Protein AF-A0A914CYC6-F1 (afdb_monomer_lite)

pLDDT: mean 89.46, std 16.61, range [36.78, 98.75]

Foldseek 3Di:
DDPPDPDDVVVVVQVVLQVVLCVQLPPQPPQDRDAQAPSPLQLLSLLSNLCSQPVVLHPSVVSVDPPDGSQNSNVSSQVSCCPPQVQHNQDHNVQRNDPTRDSVSSSVSSVSSVVRGDDVVVVVVVD

Radius of gyration: 15.13 Å; chains: 1; bounding box: 27×46×48 Å

Structure (mmCIF, N/CA/C/O backbone):
data_AF-A0A914CYC6-F1
#
_entry.id   AF-A0A914CYC6-F1
#
loop_
_atom_site.group_PDB
_atom_site.id
_atom_site.type_symbol
_atom_site.label_atom_id
_atom_site.label_alt_id
_atom_site.label_comp_id
_atom_site.label_asym_id
_atom_site.label_entity_id
_atom_site.label_seq_id
_atom_site.pdbx_PDB_ins_code
_atom_site.Cartn_x
_atom_site.Cartn_y
_atom_site.Cartn_z
_atom_site.occupan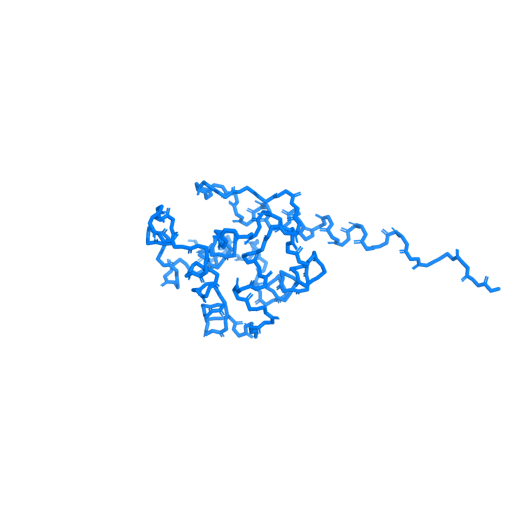cy
_atom_site.B_iso_or_equiv
_atom_site.auth_seq_id
_atom_site.auth_comp_id
_atom_site.auth_asym_id
_atom_site.auth_atom_id
_atom_site.pdbx_PDB_model_num
ATOM 1 N N . VAL A 1 1 ? -3.882 30.353 -26.402 1.00 41.47 1 VAL A N 1
ATOM 2 C CA . VAL A 1 1 ? -3.884 28.906 -26.104 1.00 41.47 1 VAL A CA 1
ATOM 3 C C . VAL A 1 1 ? -3.142 28.722 -24.796 1.00 41.47 1 VAL A C 1
ATOM 5 O O . VAL A 1 1 ? -1.989 29.113 -24.708 1.00 41.47 1 VAL A O 1
ATOM 8 N N . SER A 1 2 ? -3.868 28.353 -23.744 1.00 36.78 2 SER A N 1
ATOM 9 C CA . SER A 1 2 ? -3.389 28.370 -22.360 1.00 36.78 2 SER A CA 1
ATOM 10 C C . SER A 1 2 ? -2.414 27.225 -22.108 1.00 36.78 2 SER A C 1
ATOM 12 O O . SER A 1 2 ? -2.799 26.065 -22.189 1.00 36.78 2 SER A O 1
ATOM 14 N N . GLU A 1 3 ? -1.173 27.562 -21.780 1.00 45.38 3 GLU A N 1
ATOM 15 C CA . GLU A 1 3 ? -0.077 26.616 -21.549 1.00 45.38 3 GLU A CA 1
ATOM 16 C C . GLU A 1 3 ? 0.400 26.687 -20.087 1.00 45.38 3 GLU A C 1
ATOM 18 O O . GLU A 1 3 ? 1.587 26.759 -19.792 1.00 45.38 3 GLU A O 1
ATOM 23 N N . VAL A 1 4 ? -0.548 26.733 -19.141 1.00 41.94 4 VAL A N 1
ATOM 24 C CA . VAL A 1 4 ? -0.251 26.807 -17.699 1.00 41.94 4 VAL A CA 1
ATOM 25 C C . VAL A 1 4 ? -1.289 26.010 -16.903 1.00 41.94 4 VAL A C 1
ATOM 27 O O . VAL A 1 4 ? -2.123 26.607 -16.237 1.00 41.94 4 VAL A O 1
ATOM 30 N N . LEU A 1 5 ? -1.306 24.672 -16.992 1.00 42.62 5 LEU A N 1
ATOM 31 C CA . LEU A 1 5 ? -2.215 23.862 -16.153 1.00 42.62 5 LEU A CA 1
ATOM 32 C C . LEU A 1 5 ? -1.724 22.475 -15.679 1.00 42.62 5 LEU A C 1
ATOM 34 O O . LEU A 1 5 ? -2.544 21.744 -15.142 1.00 42.62 5 LEU A O 1
ATOM 38 N N . GLN A 1 6 ? -0.453 22.055 -15.795 1.00 45.31 6 GLN A N 1
ATOM 39 C CA . GLN A 1 6 ? -0.141 20.632 -15.496 1.00 45.31 6 GLN A CA 1
ATOM 40 C C . GLN A 1 6 ? 1.054 20.274 -14.597 1.00 45.31 6 GLN A C 1
ATOM 42 O O . GLN A 1 6 ? 1.382 19.095 -14.510 1.00 45.31 6 GLN A O 1
ATOM 47 N N . ALA A 1 7 ? 1.651 21.201 -13.839 1.00 42.44 7 ALA A N 1
ATOM 48 C CA . ALA A 1 7 ? 2.779 20.838 -12.956 1.00 42.44 7 ALA A CA 1
ATOM 49 C C . ALA A 1 7 ? 2.629 21.195 -11.462 1.00 42.44 7 ALA A C 1
ATOM 51 O O . ALA A 1 7 ? 3.397 20.681 -10.656 1.00 42.44 7 ALA A O 1
ATOM 52 N N . GLY A 1 8 ? 1.661 22.031 -11.064 1.00 43.00 8 GLY A N 1
ATOM 53 C CA . GLY A 1 8 ? 1.578 22.553 -9.686 1.00 43.00 8 GLY A CA 1
ATOM 54 C C . GLY A 1 8 ? 0.800 21.682 -8.693 1.00 43.00 8 GLY A C 1
ATOM 55 O O . GLY A 1 8 ? 1.267 21.445 -7.582 1.00 43.00 8 GLY A O 1
ATOM 56 N N . ASP A 1 9 ? -0.360 21.162 -9.099 1.00 55.97 9 ASP A N 1
ATOM 57 C CA . ASP A 1 9 ? -1.292 20.498 -8.169 1.00 55.97 9 ASP A CA 1
ATOM 58 C C . ASP A 1 9 ? -1.021 18.994 -7.998 1.00 55.97 9 ASP A C 1
ATOM 60 O O . ASP A 1 9 ? -1.316 18.403 -6.962 1.00 55.97 9 ASP A O 1
ATOM 64 N N . GLY A 1 10 ? -0.422 18.350 -9.005 1.00 57.34 10 GLY A N 1
ATOM 65 C CA . GLY A 1 10 ? -0.133 16.913 -8.964 1.00 57.34 10 GLY A CA 1
ATOM 66 C C . GLY A 1 10 ? 1.014 16.551 -8.018 1.00 57.34 10 GLY A C 1
ATOM 67 O O . GLY A 1 10 ? 0.959 15.520 -7.350 1.00 57.34 10 GLY A O 1
ATOM 68 N N . LEU A 1 11 ? 2.035 17.410 -7.928 1.00 62.69 11 LEU A N 1
ATOM 69 C CA . LEU A 1 11 ? 3.158 17.221 -7.005 1.00 62.69 11 LEU A CA 1
ATOM 70 C C . LEU A 1 11 ? 2.702 17.386 -5.550 1.00 62.69 11 LEU A C 1
ATOM 72 O O . LEU A 1 11 ? 3.049 16.559 -4.713 1.00 62.69 11 LEU A O 1
ATOM 76 N N . SER A 1 12 ? 1.844 18.371 -5.264 1.00 83.75 12 SER A N 1
ATOM 77 C CA . SER A 1 12 ? 1.322 18.591 -3.911 1.00 83.75 12 SER A CA 1
ATOM 78 C C . SER A 1 12 ? 0.383 17.467 -3.456 1.00 83.75 12 SER A C 1
ATOM 80 O O . SER A 1 12 ? 0.512 16.994 -2.327 1.00 83.75 12 SER A O 1
ATOM 82 N N . ALA A 1 13 ? -0.500 16.972 -4.331 1.00 89.44 13 ALA A N 1
ATOM 83 C CA . ALA A 1 13 ? -1.375 15.838 -4.023 1.00 89.44 13 ALA A CA 1
ATOM 84 C C . ALA A 1 13 ? -0.584 14.536 -3.814 1.00 89.44 13 ALA A C 1
ATOM 86 O O . ALA A 1 13 ? -0.825 13.804 -2.851 1.00 89.44 13 ALA A O 1
ATOM 87 N N . ARG A 1 14 ? 0.404 14.267 -4.678 1.00 93.25 14 ARG A N 1
ATOM 88 C CA . ARG A 1 14 ? 1.303 13.113 -4.544 1.00 93.25 14 ARG A CA 1
ATOM 89 C C . ARG A 1 14 ? 2.096 13.173 -3.240 1.00 93.25 14 ARG A C 1
ATOM 91 O O . ARG A 1 14 ? 2.191 12.167 -2.538 1.00 93.25 14 ARG A O 1
ATOM 98 N N . ASP A 1 15 ? 2.645 14.334 -2.897 1.00 93.69 15 ASP A N 1
ATOM 99 C CA . ASP A 1 15 ? 3.430 14.503 -1.675 1.00 93.69 15 ASP A CA 1
ATOM 100 C C . ASP A 1 15 ? 2.561 14.394 -0.420 1.00 93.69 15 ASP A C 1
ATOM 102 O O . ASP A 1 15 ? 2.974 13.759 0.551 1.00 93.69 15 ASP A O 1
ATOM 106 N N . ALA A 1 16 ? 1.335 14.924 -0.447 1.00 94.75 16 ALA A N 1
ATOM 107 C CA . ALA A 1 16 ? 0.367 14.745 0.631 1.00 94.75 16 ALA A CA 1
ATOM 108 C C . ALA A 1 16 ? 0.011 13.262 0.834 1.00 94.75 16 ALA A C 1
ATOM 110 O O . ALA A 1 16 ? 0.018 12.778 1.968 1.00 94.75 16 ALA A O 1
ATOM 111 N N . LEU A 1 17 ? -0.219 12.514 -0.251 1.00 96.25 17 LEU A N 1
ATOM 112 C CA . LEU A 1 17 ? -0.475 11.073 -0.188 1.00 96.25 17 LEU A CA 1
ATOM 113 C C . LEU A 1 17 ? 0.736 10.310 0.372 1.00 96.25 17 LEU A C 1
ATOM 115 O O . LEU A 1 17 ? 0.580 9.408 1.196 1.00 96.25 17 LEU A O 1
ATOM 119 N N . LEU A 1 18 ? 1.954 10.695 -0.022 1.00 96.69 18 LEU A N 1
ATOM 120 C CA . LEU A 1 18 ? 3.185 10.091 0.488 1.00 96.69 18 LEU A CA 1
ATOM 121 C C . LEU A 1 18 ? 3.367 10.373 1.985 1.00 96.69 18 LEU A C 1
ATOM 123 O O . LEU A 1 18 ? 3.759 9.486 2.745 1.00 96.69 18 LEU A O 1
ATOM 127 N N . GLN A 1 19 ? 3.078 11.600 2.423 1.00 95.88 19 GLN A N 1
ATOM 128 C CA . GLN A 1 19 ? 3.102 11.977 3.836 1.00 95.88 19 GLN A CA 1
ATOM 129 C C . GLN A 1 19 ? 2.053 11.210 4.643 1.00 95.88 19 GLN A C 1
ATOM 131 O O . GLN A 1 19 ? 2.364 10.728 5.734 1.00 95.88 19 GLN A O 1
ATOM 136 N N . TRP A 1 20 ? 0.842 11.048 4.106 1.00 95.81 20 TRP A N 1
ATOM 137 C CA . TRP A 1 20 ? -0.188 10.221 4.726 1.00 95.81 20 TRP A CA 1
ATOM 138 C C . TRP A 1 20 ? 0.289 8.777 4.890 1.00 95.81 20 TRP A C 1
ATOM 140 O O . TRP A 1 20 ? 0.267 8.267 6.010 1.00 95.81 20 TRP A O 1
ATOM 150 N N . ALA A 1 21 ? 0.800 8.153 3.824 1.00 97.69 21 ALA A N 1
ATOM 151 C CA . ALA A 1 21 ? 1.288 6.777 3.876 1.00 97.69 21 ALA A CA 1
ATOM 152 C C . ALA A 1 21 ? 2.372 6.621 4.955 1.00 97.69 21 ALA A C 1
ATOM 154 O O . ALA A 1 21 ? 2.249 5.767 5.829 1.00 97.69 21 ALA A O 1
ATOM 155 N N . LYS A 1 22 ? 3.361 7.529 4.983 1.00 97.38 22 LYS A N 1
ATOM 156 C CA . LYS A 1 22 ? 4.400 7.578 6.027 1.00 97.38 22 LYS A CA 1
ATOM 157 C C . LYS A 1 22 ? 3.821 7.690 7.440 1.00 97.38 22 LYS A C 1
ATOM 159 O O . LYS A 1 22 ? 4.288 6.993 8.339 1.00 97.38 22 LYS A O 1
ATOM 164 N N . LYS A 1 23 ? 2.822 8.557 7.653 1.00 95.75 23 LYS A N 1
ATOM 165 C CA . LYS A 1 23 ? 2.175 8.752 8.964 1.00 95.75 23 LYS A CA 1
ATOM 166 C C . LYS A 1 23 ? 1.453 7.481 9.416 1.00 95.75 23 LYS A C 1
ATOM 168 O O . LYS A 1 23 ? 1.609 7.074 10.563 1.00 95.75 23 LYS A O 1
ATOM 173 N N . VAL A 1 24 ? 0.694 6.839 8.527 1.00 96.12 24 VAL A N 1
ATOM 174 C CA . VAL A 1 24 ? -0.066 5.614 8.836 1.00 96.12 24 VAL A CA 1
ATOM 175 C C . VAL A 1 24 ? 0.877 4.451 9.168 1.00 96.12 24 VAL A C 1
ATOM 177 O O . VAL A 1 24 ? 0.649 3.720 10.142 1.00 96.12 24 VAL A O 1
ATOM 180 N N . THR A 1 25 ? 1.957 4.298 8.396 1.00 97.38 25 THR A N 1
ATOM 181 C CA . THR A 1 25 ? 2.923 3.200 8.550 1.00 97.38 25 THR A CA 1
ATOM 182 C C . THR A 1 25 ? 4.012 3.468 9.593 1.00 97.38 25 THR A C 1
ATOM 184 O O . THR A 1 25 ? 4.869 2.614 9.812 1.00 97.38 25 THR A O 1
ATOM 187 N N . ALA A 1 26 ? 4.013 4.625 10.260 1.00 96.06 26 ALA A N 1
ATOM 188 C CA . ALA A 1 26 ? 5.020 4.952 11.267 1.00 96.06 26 ALA A CA 1
ATOM 189 C C . ALA A 1 26 ? 5.019 3.931 12.420 1.00 96.06 26 ALA A C 1
ATOM 191 O O . ALA A 1 26 ? 3.974 3.615 12.984 1.00 96.06 26 ALA A O 1
ATOM 192 N N . GLY A 1 27 ? 6.193 3.416 12.789 1.00 95.38 27 GLY A N 1
ATOM 193 C CA . GLY A 1 27 ? 6.346 2.445 13.879 1.00 95.38 27 GLY A CA 1
ATOM 194 C C . GLY A 1 27 ? 6.138 0.977 13.490 1.00 95.38 27 GLY A C 1
ATOM 195 O O . GLY A 1 27 ? 6.308 0.117 14.350 1.00 95.38 27 GLY A O 1
ATOM 196 N N . TYR A 1 28 ? 5.828 0.665 12.225 1.00 97.25 28 TYR A N 1
ATOM 197 C CA . TYR A 1 28 ? 5.852 -0.715 11.734 1.00 97.25 28 TYR A CA 1
ATOM 198 C C . TYR A 1 28 ? 7.287 -1.146 11.387 1.00 97.25 28 TYR A C 1
ATOM 200 O O . TYR A 1 28 ? 7.918 -0.523 10.527 1.00 97.25 28 TYR A O 1
ATOM 208 N N . PRO A 1 29 ? 7.831 -2.202 12.023 1.00 93.38 29 PRO A N 1
ATOM 209 C CA . PRO A 1 29 ? 9.181 -2.676 11.736 1.00 93.38 29 PRO A CA 1
ATOM 210 C C . PRO A 1 29 ? 9.333 -3.114 10.278 1.00 93.38 29 PRO A C 1
ATOM 212 O O . PRO A 1 29 ? 8.476 -3.813 9.744 1.00 93.38 29 PRO A O 1
ATOM 215 N N . GLY A 1 30 ? 10.438 -2.719 9.643 1.00 92.88 30 GLY A N 1
ATOM 216 C CA . GLY A 1 30 ? 10.737 -3.088 8.256 1.00 92.88 30 GLY A CA 1
ATOM 217 C C . GLY A 1 30 ? 9.965 -2.300 7.193 1.00 92.88 30 GLY A C 1
ATOM 218 O O . GLY A 1 30 ? 10.213 -2.512 6.014 1.00 92.88 30 GLY A O 1
ATOM 219 N N . VAL A 1 31 ? 9.088 -1.364 7.577 1.00 97.75 31 VAL A N 1
ATOM 220 C CA . VAL A 1 31 ? 8.322 -0.544 6.628 1.00 97.75 31 VAL A CA 1
ATOM 221 C C . VAL A 1 31 ? 8.968 0.826 6.459 1.00 97.75 31 VAL A C 1
ATOM 223 O O . VAL A 1 31 ? 9.080 1.591 7.416 1.00 97.75 31 VAL A O 1
ATOM 226 N N . ASN A 1 32 ? 9.355 1.165 5.228 1.00 96.06 32 ASN A N 1
ATOM 227 C CA . ASN A 1 32 ? 9.881 2.487 4.892 1.00 96.06 32 ASN A CA 1
ATOM 228 C C . ASN A 1 32 ? 9.326 2.997 3.554 1.00 96.06 32 ASN A C 1
ATOM 230 O O . ASN A 1 32 ? 9.786 2.618 2.473 1.00 96.06 32 ASN A O 1
ATOM 234 N N . VAL A 1 33 ? 8.349 3.901 3.635 1.00 97.81 33 VAL A N 1
ATOM 235 C CA . VAL A 1 33 ? 7.692 4.480 2.460 1.00 97.81 33 VAL A CA 1
ATOM 236 C C . VAL A 1 33 ? 8.396 5.774 2.055 1.00 97.81 33 VAL A C 1
ATOM 238 O O . VAL A 1 33 ? 8.309 6.776 2.758 1.00 97.81 33 VAL A O 1
ATOM 241 N N . THR A 1 34 ? 9.093 5.779 0.918 1.00 96.75 34 THR A N 1
ATOM 242 C CA . THR A 1 34 ? 9.829 6.950 0.398 1.00 96.75 34 THR A CA 1
ATOM 243 C C . THR A 1 34 ? 9.444 7.328 -1.032 1.00 96.75 34 THR A C 1
ATOM 245 O O . THR A 1 34 ? 9.767 8.429 -1.470 1.00 96.75 34 THR A O 1
ATOM 248 N N . ASN A 1 35 ? 8.731 6.454 -1.742 1.00 96.56 35 ASN A N 1
ATOM 249 C CA . ASN A 1 35 ? 8.286 6.632 -3.124 1.00 96.56 35 ASN A CA 1
ATOM 250 C C . ASN A 1 35 ? 6.993 5.834 -3.376 1.00 96.56 35 ASN A C 1
ATOM 252 O O . ASN A 1 35 ? 6.493 5.179 -2.464 1.00 96.56 35 ASN A O 1
ATOM 256 N N . PHE A 1 36 ? 6.476 5.872 -4.606 1.00 97.88 36 PHE A N 1
ATOM 257 C CA . PHE A 1 36 ? 5.346 5.055 -5.072 1.00 97.88 36 PHE A CA 1
ATOM 258 C C . PHE A 1 36 ? 5.775 3.935 -6.029 1.00 97.88 36 PHE A C 1
ATOM 260 O O . PHE A 1 36 ? 5.037 3.556 -6.925 1.00 97.88 36 PHE A O 1
ATOM 267 N N . THR A 1 37 ? 6.980 3.398 -5.849 1.00 96.50 37 THR A N 1
ATOM 268 C CA . THR A 1 37 ? 7.489 2.263 -6.627 1.00 96.50 37 THR A CA 1
ATOM 269 C C . THR A 1 37 ? 8.023 1.195 -5.673 1.00 96.50 37 THR A C 1
ATOM 271 O O . THR A 1 37 ? 7.259 0.432 -5.081 1.00 96.50 37 THR A O 1
ATOM 274 N N . ASN A 1 38 ? 9.331 1.178 -5.439 1.00 96.88 38 ASN A N 1
ATOM 275 C CA . ASN A 1 38 ? 10.031 0.135 -4.697 1.00 96.88 38 ASN A CA 1
ATOM 276 C C . ASN A 1 38 ? 9.648 0.039 -3.216 1.00 96.88 38 ASN A C 1
ATOM 278 O O . ASN A 1 38 ? 9.736 -1.044 -2.647 1.00 96.88 38 ASN A O 1
ATOM 282 N N . SER A 1 39 ? 9.165 1.121 -2.597 1.00 98.00 39 SER A N 1
ATOM 283 C CA . SER A 1 39 ? 8.671 1.091 -1.210 1.00 98.00 39 SER A CA 1
ATOM 284 C C . SER A 1 39 ? 7.442 0.201 -0.991 1.00 98.00 39 SER A C 1
ATOM 286 O O . SER A 1 39 ? 7.086 -0.062 0.153 1.00 98.00 39 SER A O 1
ATOM 288 N N . TRP A 1 40 ? 6.776 -0.222 -2.065 1.00 98.31 40 TRP A N 1
ATOM 289 C CA . TRP A 1 40 ? 5.532 -0.995 -2.019 1.00 98.31 40 TRP A CA 1
ATOM 290 C C . TRP A 1 40 ? 5.708 -2.428 -2.518 1.00 98.31 40 TRP A C 1
ATOM 292 O O . TRP A 1 40 ? 4.833 -3.265 -2.305 1.00 98.31 40 TRP A O 1
ATOM 302 N N . ARG A 1 41 ? 6.846 -2.707 -3.166 1.00 98.19 41 ARG A N 1
ATOM 303 C CA . ARG A 1 41 ? 7.150 -3.971 -3.841 1.00 98.19 41 ARG A CA 1
ATOM 304 C C . ARG A 1 41 ? 7.086 -5.173 -2.902 1.00 98.19 41 ARG A C 1
ATOM 306 O O . ARG A 1 41 ? 6.609 -6.233 -3.288 1.00 98.19 41 ARG A O 1
ATOM 313 N N . ASP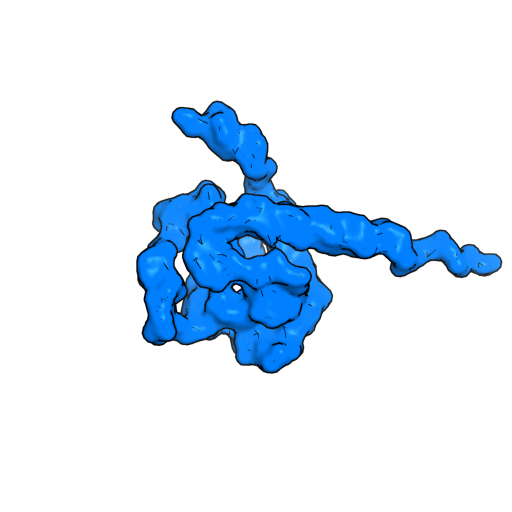 A 1 42 ? 7.569 -5.015 -1.674 1.00 97.56 42 ASP A N 1
ATOM 314 C CA . ASP A 1 42 ? 7.595 -6.094 -0.685 1.00 97.56 42 ASP A CA 1
ATOM 315 C C . ASP A 1 42 ? 6.223 -6.389 -0.055 1.00 97.56 42 ASP A C 1
ATOM 317 O O . ASP A 1 42 ? 6.085 -7.354 0.693 1.00 97.56 42 ASP A O 1
ATOM 321 N N . GLY A 1 43 ? 5.208 -5.567 -0.343 1.00 98.19 43 GLY A N 1
ATOM 322 C CA . GLY A 1 43 ? 3.856 -5.683 0.190 1.00 98.19 43 GLY A CA 1
ATOM 323 C C . GLY A 1 43 ? 3.688 -5.266 1.655 1.00 98.19 43 GLY A C 1
ATOM 324 O O . GLY A 1 43 ? 2.553 -5.225 2.137 1.00 98.19 43 GLY A O 1
ATOM 325 N N . LEU A 1 44 ? 4.755 -4.925 2.386 1.00 98.56 44 LEU A N 1
ATOM 326 C CA . LEU A 1 44 ? 4.657 -4.597 3.813 1.00 98.56 44 LEU A CA 1
ATOM 327 C C . LEU A 1 44 ? 3.936 -3.266 4.044 1.00 98.56 44 LEU A C 1
ATOM 329 O O . LEU A 1 44 ? 3.124 -3.164 4.964 1.00 98.56 44 LEU A O 1
ATOM 333 N N . ALA A 1 45 ? 4.169 -2.269 3.186 1.00 98.62 45 ALA A N 1
ATOM 334 C CA . ALA A 1 45 ? 3.509 -0.967 3.284 1.00 98.62 45 ALA A CA 1
ATOM 335 C C . ALA A 1 45 ? 1.976 -1.077 3.184 1.00 98.62 45 ALA A C 1
ATOM 337 O O . ALA A 1 45 ? 1.263 -0.490 4.000 1.00 98.62 45 ALA A O 1
ATOM 338 N N . PHE A 1 46 ? 1.459 -1.883 2.248 1.00 98.62 46 PHE A N 1
ATOM 339 C CA . PHE A 1 46 ? 0.016 -2.097 2.110 1.00 98.62 46 PHE A CA 1
ATOM 340 C C . PHE A 1 46 ? -0.582 -2.775 3.345 1.00 98.62 46 PHE A C 1
ATOM 342 O O . PHE A 1 46 ? -1.570 -2.295 3.898 1.00 98.62 46 PHE A O 1
ATOM 349 N N . ASN A 1 47 ? 0.046 -3.850 3.825 1.00 98.62 47 ASN A N 1
ATOM 350 C CA . ASN A 1 47 ? -0.425 -4.553 5.017 1.00 98.62 47 ASN A CA 1
ATOM 351 C C . ASN A 1 47 ? -0.367 -3.670 6.273 1.00 98.62 47 ASN A C 1
ATOM 353 O O . ASN A 1 47 ? -1.259 -3.749 7.112 1.00 98.62 47 ASN A O 1
ATOM 357 N N . ALA A 1 48 ? 0.643 -2.803 6.396 1.00 98.50 48 ALA A N 1
ATOM 358 C CA . ALA A 1 48 ? 0.797 -1.906 7.541 1.00 98.50 48 ALA A CA 1
ATOM 359 C C . ALA A 1 48 ? -0.323 -0.864 7.602 1.00 98.50 48 ALA A C 1
ATOM 361 O O . ALA A 1 48 ? -0.839 -0.569 8.683 1.00 98.50 48 ALA A O 1
ATOM 362 N N . ILE A 1 49 ? -0.722 -0.336 6.439 1.00 98.19 49 ILE A N 1
ATOM 363 C CA . ILE A 1 49 ? -1.878 0.556 6.326 1.00 98.19 49 ILE A CA 1
ATOM 364 C C . ILE A 1 49 ? -3.127 -0.169 6.825 1.00 98.19 49 ILE A C 1
ATOM 366 O O . ILE A 1 49 ? -3.761 0.297 7.766 1.00 98.19 49 ILE A O 1
ATOM 370 N N . LEU A 1 50 ? -3.442 -1.340 6.276 1.00 98.12 50 LEU A N 1
ATOM 371 C CA . LEU A 1 50 ? -4.658 -2.079 6.634 1.00 98.12 50 LEU A CA 1
ATOM 372 C C . LEU A 1 50 ? -4.677 -2.486 8.116 1.00 98.12 50 LEU A C 1
ATOM 374 O O . LEU A 1 50 ? -5.670 -2.254 8.807 1.00 98.12 50 LEU A O 1
ATOM 378 N N . HIS A 1 51 ? -3.556 -2.993 8.638 1.00 97.75 51 HIS A N 1
ATOM 379 C CA . HIS A 1 51 ? -3.411 -3.352 10.051 1.00 97.75 51 HIS A CA 1
ATOM 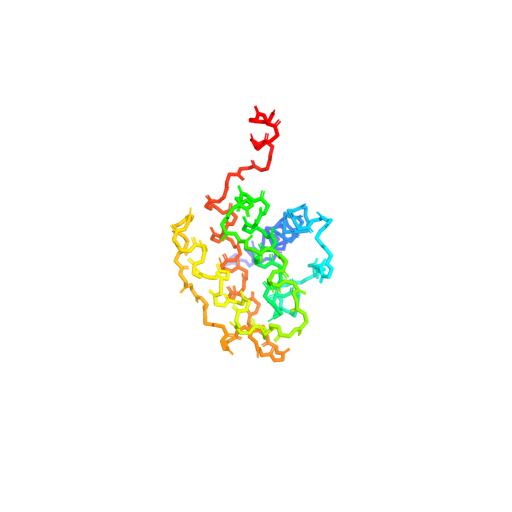380 C C . HIS A 1 51 ? -3.601 -2.145 10.980 1.00 97.75 51 HIS A C 1
ATOM 382 O O . HIS A 1 51 ? -4.173 -2.284 12.058 1.00 97.75 51 HIS A O 1
ATOM 388 N N . ARG A 1 52 ? -3.173 -0.936 10.578 1.00 95.94 52 ARG A N 1
ATOM 389 C CA . ARG A 1 52 ? -3.361 0.279 11.394 1.00 95.94 52 ARG A CA 1
ATOM 390 C C . ARG A 1 52 ? -4.838 0.579 11.619 1.00 95.94 52 ARG A C 1
ATOM 392 O O . ARG A 1 52 ? -5.204 1.011 12.707 1.00 95.94 52 ARG A O 1
ATOM 399 N N . TYR A 1 53 ? -5.650 0.382 10.587 1.00 94.69 53 TYR A N 1
ATOM 400 C CA . TYR A 1 53 ? -7.077 0.679 10.613 1.00 94.69 53 TYR A CA 1
ATOM 401 C C . TYR A 1 53 ? -7.905 -0.450 11.221 1.00 94.69 53 TYR A C 1
ATOM 403 O O . TYR A 1 53 ? -8.902 -0.186 11.891 1.00 94.69 53 TYR A O 1
ATOM 411 N N . ARG A 1 54 ? -7.494 -1.703 11.019 1.00 94.38 54 ARG A N 1
ATOM 412 C CA . ARG A 1 54 ? -8.166 -2.870 11.588 1.00 94.38 54 ARG A CA 1
ATOM 413 C C . ARG A 1 54 ? -7.142 -3.953 11.943 1.00 94.38 54 ARG A C 1
ATOM 415 O O . ARG A 1 54 ? -6.902 -4.845 11.132 1.00 94.38 54 ARG A O 1
ATOM 422 N N . PRO A 1 55 ? -6.575 -3.928 13.164 1.00 94.94 55 PRO A N 1
ATOM 423 C CA . PRO A 1 55 ? -5.523 -4.866 13.567 1.00 94.94 55 PRO A CA 1
ATOM 424 C C . PRO A 1 55 ? -5.922 -6.339 13.421 1.00 94.94 55 PRO A C 1
ATOM 426 O O . PRO A 1 55 ? -5.115 -7.166 13.025 1.00 94.94 55 PRO A O 1
ATOM 429 N N . ASN A 1 56 ? -7.198 -6.661 13.651 1.00 94.19 56 ASN A N 1
ATOM 430 C CA . ASN A 1 56 ? -7.709 -8.033 13.554 1.00 94.19 56 ASN A CA 1
ATOM 431 C C . ASN A 1 56 ? -7.832 -8.560 12.111 1.00 94.19 56 ASN A C 1
ATOM 433 O O . ASN A 1 56 ? -8.054 -9.752 11.929 1.00 94.19 56 ASN A O 1
ATOM 437 N N . ALA A 1 57 ? -7.744 -7.695 11.096 1.00 94.75 57 ALA A N 1
ATOM 438 C CA . ALA A 1 57 ? -7.886 -8.081 9.69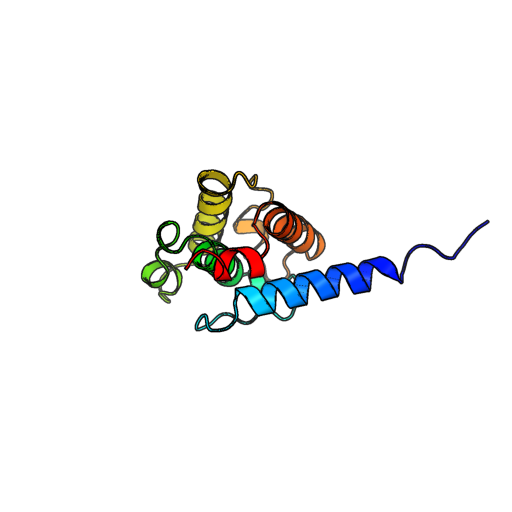0 1.00 94.75 57 ALA A CA 1
ATOM 439 C C . ALA A 1 57 ? -6.570 -8.551 9.049 1.00 94.75 57 ALA A C 1
ATOM 441 O O . ALA A 1 57 ? -6.583 -9.142 7.971 1.00 94.75 57 ALA A O 1
ATOM 442 N N . VAL A 1 58 ? -5.431 -8.268 9.688 1.00 97.19 58 VAL A N 1
ATOM 443 C CA . VAL A 1 58 ? -4.100 -8.614 9.185 1.00 97.19 58 VAL A CA 1
ATOM 444 C C . VAL A 1 58 ? -3.314 -9.272 10.310 1.00 97.19 58 VAL A C 1
ATOM 446 O O . VAL A 1 58 ? -3.067 -8.660 11.340 1.00 97.19 58 VAL A O 1
ATOM 449 N N . ASP A 1 59 ? -2.844 -10.497 10.105 1.00 96.44 59 ASP A N 1
ATOM 450 C CA . ASP A 1 59 ? -1.852 -11.086 11.005 1.00 96.44 59 ASP A CA 1
ATOM 451 C C . ASP A 1 59 ? -0.471 -10.489 10.695 1.00 96.44 59 ASP A C 1
ATOM 453 O O . ASP A 1 59 ? 0.244 -10.938 9.793 1.00 96.44 59 ASP A O 1
ATOM 457 N N . TRP A 1 60 ? -0.103 -9.437 11.432 1.00 97.00 60 TRP A N 1
ATOM 458 C CA . TRP A 1 60 ? 1.169 -8.749 11.219 1.00 97.00 60 TRP A CA 1
ATOM 459 C C . TRP A 1 60 ? 2.377 -9.656 11.468 1.00 97.00 60 TRP A C 1
ATOM 461 O O . TRP A 1 60 ? 3.385 -9.532 10.768 1.00 97.00 60 TRP A O 1
ATOM 471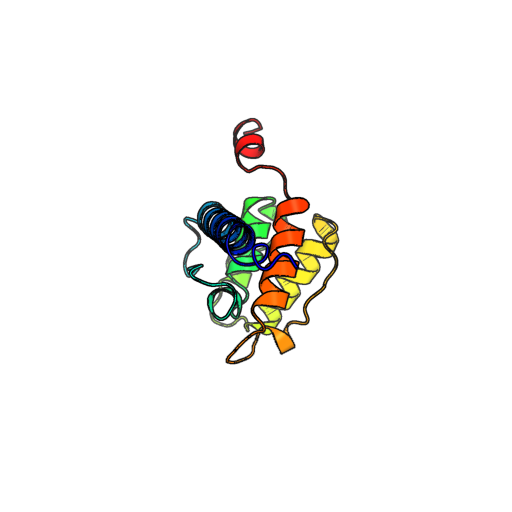 N N . GLN A 1 61 ? 2.298 -10.577 12.435 1.00 95.75 61 GLN A N 1
ATOM 472 C CA . GLN A 1 61 ? 3.409 -11.483 12.735 1.00 95.75 61 GLN A CA 1
ATOM 473 C C . GLN A 1 61 ? 3.683 -12.402 11.550 1.00 95.75 61 GLN A C 1
ATOM 475 O O . GLN A 1 61 ? 4.830 -12.527 11.128 1.00 95.75 61 GLN A O 1
ATOM 480 N N . ARG A 1 62 ? 2.627 -12.965 10.956 1.00 96.00 62 ARG A N 1
ATOM 481 C CA . ARG A 1 62 ? 2.742 -13.776 9.745 1.00 96.00 62 ARG A CA 1
ATOM 482 C C . ARG A 1 62 ? 3.274 -12.961 8.571 1.00 96.00 62 ARG A C 1
ATOM 484 O O . ARG A 1 62 ? 4.219 -13.381 7.918 1.00 96.00 62 ARG A O 1
ATOM 491 N N . VAL A 1 63 ? 2.677 -11.805 8.285 1.00 97.06 63 VAL A N 1
ATOM 492 C CA . VAL A 1 63 ? 3.035 -11.002 7.104 1.00 97.06 63 VAL A CA 1
ATOM 493 C C . VAL A 1 63 ? 4.472 -10.484 7.179 1.00 97.06 63 VAL A C 1
ATOM 495 O O . VAL A 1 63 ? 5.155 -10.447 6.159 1.00 97.06 63 VAL A O 1
ATOM 498 N N . SER A 1 64 ? 4.951 -10.100 8.362 1.00 95.69 64 SER A N 1
ATOM 499 C CA . SER A 1 64 ? 6.319 -9.595 8.545 1.00 95.69 64 SER A CA 1
ATOM 500 C C . SER A 1 64 ? 7.388 -10.691 8.644 1.00 95.69 64 SER A C 1
ATOM 502 O O . SER A 1 64 ? 8.581 -10.375 8.649 1.00 95.69 64 SER A O 1
ATOM 504 N N . ASP A 1 65 ? 6.997 -11.970 8.668 1.00 96.44 65 ASP A N 1
ATOM 505 C CA . ASP A 1 65 ? 7.937 -13.089 8.650 1.00 96.44 65 ASP A CA 1
ATOM 506 C C . ASP A 1 65 ? 8.740 -13.094 7.341 1.00 96.44 65 ASP A C 1
ATOM 508 O O . ASP A 1 65 ? 8.199 -12.940 6.243 1.00 96.44 65 ASP A O 1
ATOM 512 N N . LYS A 1 66 ? 10.059 -13.280 7.455 1.00 93.00 66 LYS A N 1
ATOM 513 C CA . LYS A 1 66 ? 11.008 -13.242 6.334 1.00 93.00 66 LYS A CA 1
ATOM 514 C C . LYS A 1 66 ? 10.768 -14.340 5.296 1.00 93.00 66 LYS A C 1
ATOM 516 O O . LYS A 1 66 ? 11.194 -14.173 4.158 1.00 93.00 66 LYS A O 1
ATOM 521 N N . ASN A 1 67 ? 10.117 -15.434 5.679 1.00 96.19 67 ASN A N 1
ATOM 522 C CA . ASN A 1 67 ? 9.825 -16.564 4.802 1.00 96.19 67 ASN A CA 1
ATOM 523 C C . ASN A 1 67 ? 8.602 -16.324 3.910 1.00 96.19 67 ASN A C 1
ATOM 525 O O . ASN A 1 67 ? 8.411 -17.058 2.945 1.00 96.19 67 ASN A O 1
ATOM 529 N N . VAL A 1 68 ? 7.782 -15.312 4.209 1.00 97.81 68 VAL A N 1
ATOM 530 C CA . VAL A 1 68 ? 6.641 -14.953 3.361 1.00 97.81 68 VAL A CA 1
ATOM 531 C C . VAL A 1 68 ? 7.137 -14.166 2.155 1.00 97.81 68 VAL A C 1
ATOM 533 O O . VAL A 1 68 ? 7.867 -13.180 2.290 1.00 97.81 68 VAL A O 1
ATOM 536 N N . SER A 1 69 ? 6.737 -14.596 0.960 1.00 98.19 69 SER A N 1
ATOM 537 C CA . SER A 1 69 ? 7.118 -13.923 -0.280 1.00 98.19 69 SER A CA 1
ATOM 538 C C . SER A 1 69 ? 6.394 -12.584 -0.458 1.00 98.19 69 SER A C 1
ATOM 540 O O . SER A 1 69 ? 5.291 -12.373 0.053 1.00 98.19 69 SER A O 1
ATOM 542 N N . ASN A 1 70 ? 6.977 -11.681 -1.254 1.00 98.31 70 ASN A N 1
ATOM 543 C CA . ASN A 1 70 ? 6.346 -10.406 -1.619 1.00 98.31 70 ASN A CA 1
ATOM 544 C C . ASN A 1 70 ? 4.937 -10.620 -2.187 1.00 98.31 70 ASN A C 1
ATOM 546 O O . ASN A 1 70 ? 3.986 -9.961 -1.779 1.00 98.31 70 ASN A O 1
ATOM 550 N N . ARG A 1 71 ? 4.787 -11.600 -3.084 1.00 98.38 71 ARG A N 1
ATOM 551 C CA . ARG A 1 71 ? 3.519 -11.925 -3.750 1.00 98.38 71 ARG A CA 1
ATOM 552 C C . ARG A 1 71 ? 2.444 -12.382 -2.775 1.00 98.38 71 ARG A C 1
ATOM 554 O O . ARG A 1 71 ? 1.289 -11.999 -2.930 1.00 98.38 71 ARG A O 1
ATOM 561 N N . GLU A 1 72 ? 2.808 -13.169 -1.766 1.00 98.50 72 GLU A N 1
ATOM 562 C CA . GLU A 1 72 ? 1.876 -13.571 -0.710 1.00 98.50 72 GLU A CA 1
ATOM 563 C C . GLU A 1 72 ? 1.448 -12.379 0.148 1.00 98.50 72 GLU A C 1
ATOM 565 O O . GLU A 1 72 ? 0.259 -12.239 0.429 1.00 98.50 72 GLU A O 1
ATOM 570 N N . ARG A 1 73 ? 2.375 -11.480 0.509 1.00 98.56 73 ARG A N 1
ATOM 571 C CA . ARG A 1 73 ? 2.044 -10.251 1.255 1.00 98.56 73 ARG A CA 1
ATOM 572 C C . ARG A 1 73 ? 1.136 -9.327 0.450 1.00 98.56 73 ARG A C 1
ATOM 574 O O . ARG A 1 73 ? 0.159 -8.814 0.990 1.00 98.56 73 ARG A O 1
ATOM 581 N N . LEU A 1 74 ? 1.447 -9.120 -0.827 1.00 98.75 74 LEU A N 1
ATOM 582 C CA . LEU A 1 74 ? 0.663 -8.295 -1.745 1.00 98.75 74 LEU A CA 1
ATOM 583 C C . LEU A 1 74 ? -0.745 -8.863 -1.927 1.00 98.75 74 LEU A C 1
ATOM 585 O O . LEU A 1 74 ? -1.720 -8.138 -1.756 1.00 98.75 74 LEU A O 1
ATOM 589 N N . ARG A 1 75 ? -0.855 -10.173 -2.181 1.00 98.62 75 ARG A N 1
ATOM 590 C CA . ARG A 1 75 ? -2.148 -10.857 -2.280 1.00 98.62 75 ARG A CA 1
ATOM 591 C C . ARG A 1 75 ? -2.959 -10.697 -0.998 1.00 98.62 75 ARG A C 1
ATOM 593 O O . ARG A 1 75 ? -4.104 -10.274 -1.077 1.00 98.62 75 ARG A O 1
ATOM 600 N N . ASN A 1 76 ? -2.350 -10.953 0.163 1.00 98.56 76 ASN A N 1
ATOM 601 C CA . ASN A 1 76 ? -3.008 -10.761 1.454 1.00 98.56 76 ASN A CA 1
ATOM 602 C C . ASN A 1 76 ? -3.542 -9.333 1.601 1.00 98.56 76 ASN A C 1
ATOM 604 O O . ASN A 1 76 ? -4.702 -9.147 1.939 1.00 98.56 76 ASN A O 1
ATOM 608 N N . ALA A 1 77 ? -2.727 -8.322 1.289 1.00 98.50 77 ALA A N 1
ATOM 609 C CA . ALA A 1 77 ? -3.162 -6.937 1.387 1.00 98.50 77 ALA A CA 1
ATOM 610 C C . ALA A 1 77 ? -4.337 -6.619 0.455 1.00 98.50 77 ALA A C 1
ATOM 612 O O . ALA A 1 77 ? -5.278 -5.951 0.870 1.00 98.50 77 ALA A O 1
ATOM 613 N N . PHE A 1 78 ? -4.297 -7.072 -0.798 1.00 98.62 78 PHE A N 1
ATOM 614 C CA . PHE A 1 78 ? -5.359 -6.790 -1.765 1.00 98.62 78 PHE A CA 1
ATOM 615 C C . PHE A 1 78 ? -6.651 -7.537 -1.419 1.00 98.62 78 PHE A C 1
ATOM 617 O O . PHE A 1 78 ? -7.733 -6.964 -1.510 1.00 98.62 78 PHE A O 1
ATOM 624 N N . ASP A 1 79 ? -6.547 -8.777 -0.939 1.00 98.44 79 ASP A N 1
ATOM 625 C CA . ASP A 1 79 ? -7.685 -9.549 -0.440 1.00 98.44 79 ASP A CA 1
ATOM 626 C C . ASP A 1 79 ? -8.302 -8.904 0.807 1.00 98.44 79 ASP A C 1
ATOM 628 O O . ASP A 1 79 ? -9.519 -8.742 0.879 1.00 98.44 79 ASP A O 1
ATOM 632 N N . THR A 1 80 ? -7.484 -8.484 1.773 1.00 98.25 80 THR A N 1
ATOM 633 C CA . THR A 1 80 ? -7.964 -7.792 2.974 1.00 98.25 80 THR A CA 1
ATOM 634 C C . THR A 1 80 ? -8.593 -6.439 2.635 1.00 98.25 80 THR A C 1
ATOM 636 O O . THR A 1 80 ? -9.636 -6.101 3.189 1.00 98.25 80 THR A O 1
ATOM 639 N N . ALA A 1 81 ? -7.995 -5.658 1.731 1.00 98.06 81 ALA A N 1
ATOM 640 C CA . ALA A 1 81 ? -8.528 -4.360 1.314 1.00 98.06 81 ALA A CA 1
ATOM 641 C C . ALA A 1 81 ? -9.930 -4.482 0.690 1.00 98.06 81 ALA A C 1
ATOM 643 O O . ALA A 1 81 ? -10.831 -3.713 1.029 1.00 98.06 81 ALA A O 1
ATOM 644 N N . ASP A 1 82 ? -10.122 -5.480 -0.167 1.00 98.00 82 ASP A N 1
ATOM 645 C CA . ASP A 1 82 ? -11.396 -5.767 -0.824 1.00 98.00 82 ASP A CA 1
ATOM 646 C C . ASP A 1 82 ? -12.451 -6.253 0.181 1.00 98.00 82 ASP A C 1
ATOM 648 O O . ASP A 1 82 ? -13.518 -5.653 0.308 1.00 98.00 82 ASP A O 1
ATOM 652 N N . ASN A 1 83 ? -12.120 -7.273 0.979 1.00 97.12 83 ASN A N 1
ATOM 653 C CA . ASN A 1 83 ? -13.071 -7.914 1.892 1.00 97.12 83 ASN A CA 1
ATOM 654 C C . ASN A 1 83 ? -13.464 -7.037 3.091 1.00 97.12 83 ASN A C 1
ATOM 656 O O . ASN A 1 83 ? -14.609 -7.079 3.536 1.00 97.12 83 ASN A O 1
ATOM 660 N N . GLU A 1 84 ? -12.523 -6.266 3.643 1.00 96.06 84 GLU A N 1
ATOM 661 C CA . GLU A 1 84 ? -12.726 -5.554 4.914 1.00 96.06 84 GLU A CA 1
ATOM 662 C C . GLU A 1 84 ? -13.011 -4.063 4.742 1.00 96.06 84 GLU A C 1
ATOM 664 O O . GLU A 1 84 ? -13.569 -3.441 5.650 1.00 96.06 84 GLU A O 1
ATOM 669 N N . PHE A 1 85 ? -12.621 -3.486 3.602 1.00 94.25 85 PHE A N 1
ATOM 670 C CA . PHE A 1 85 ? -12.728 -2.049 3.339 1.00 94.25 85 PHE A CA 1
ATOM 671 C C . PHE A 1 85 ? -13.414 -1.724 2.003 1.00 94.25 85 PHE A C 1
ATOM 673 O O . PHE A 1 85 ? -13.617 -0.547 1.708 1.00 94.25 85 PHE A O 1
ATOM 680 N N . GLY A 1 86 ? -13.794 -2.729 1.204 1.00 96.06 86 GLY A N 1
ATOM 681 C CA . GLY A 1 86 ? -14.488 -2.533 -0.073 1.00 96.06 86 GLY A CA 1
ATOM 682 C C . GLY A 1 86 ? -13.623 -1.887 -1.158 1.00 96.06 86 GLY A C 1
ATOM 683 O O . GLY A 1 86 ? -14.155 -1.262 -2.077 1.00 96.06 86 GLY A O 1
ATOM 684 N N . VAL A 1 87 ? -12.295 -1.986 -1.047 1.00 97.62 87 VAL A N 1
ATOM 685 C CA . VAL A 1 87 ? -11.362 -1.423 -2.030 1.00 97.62 87 VAL A CA 1
ATOM 686 C C . VAL A 1 87 ? -11.037 -2.476 -3.082 1.00 97.62 87 VAL A C 1
ATOM 688 O O . VAL A 1 87 ? -10.296 -3.419 -2.817 1.00 97.62 87 VAL A O 1
ATOM 691 N N . ALA A 1 88 ? -11.570 -2.283 -4.290 1.00 96.56 88 ALA A N 1
ATOM 692 C CA . ALA A 1 88 ? -11.385 -3.206 -5.405 1.00 96.56 88 ALA A CA 1
ATOM 693 C C . ALA A 1 88 ? -9.902 -3.431 -5.743 1.00 96.56 88 ALA A C 1
ATOM 695 O O . ALA A 1 88 ? -9.108 -2.490 -5.768 1.00 96.56 88 ALA A O 1
ATOM 696 N N . LYS A 1 89 ? -9.544 -4.673 -6.081 1.00 97.25 89 LYS A N 1
ATOM 697 C CA . LYS A 1 89 ? -8.171 -5.098 -6.405 1.00 97.25 89 LYS A CA 1
ATOM 698 C C . LYS A 1 89 ? -7.744 -4.580 -7.782 1.00 97.25 89 LYS A C 1
ATOM 700 O O . LYS A 1 89 ? -7.938 -5.248 -8.791 1.00 97.25 89 LYS A O 1
ATOM 705 N N . LEU A 1 90 ? -7.182 -3.372 -7.825 1.00 96.19 90 LEU A N 1
ATOM 706 C CA . LEU A 1 90 ? -6.728 -2.740 -9.076 1.00 96.19 90 LEU A CA 1
ATOM 707 C C . LEU A 1 90 ? -5.339 -3.200 -9.532 1.00 96.19 90 LEU A C 1
ATOM 709 O O . LEU A 1 90 ? -4.931 -2.882 -10.644 1.00 96.19 90 LEU A O 1
ATOM 713 N N . LEU A 1 91 ? -4.597 -3.878 -8.657 1.00 97.38 91 LEU A N 1
ATOM 714 C CA . LEU A 1 91 ? -3.224 -4.297 -8.898 1.00 97.38 91 LEU A CA 1
ATOM 715 C C . LEU A 1 91 ? -3.108 -5.809 -8.786 1.00 97.38 91 LEU A C 1
ATOM 717 O O . LEU A 1 91 ? -3.620 -6.405 -7.835 1.00 97.38 91 LEU A O 1
ATOM 721 N N . ASP A 1 92 ? -2.340 -6.403 -9.693 1.00 97.69 92 ASP A N 1
ATOM 722 C CA . ASP A 1 92 ? -1.898 -7.781 -9.556 1.00 97.69 92 ASP A CA 1
ATOM 723 C C . ASP A 1 92 ? -0.578 -7.849 -8.768 1.00 97.69 92 ASP A C 1
ATOM 725 O O . ASP A 1 92 ? 0.356 -7.084 -9.037 1.00 97.69 92 ASP A O 1
ATOM 729 N N . PRO A 1 93 ? -0.429 -8.792 -7.816 1.00 98.00 93 PRO A N 1
ATOM 730 C CA . PRO A 1 93 ? 0.820 -8.978 -7.073 1.00 98.00 93 PRO A CA 1
ATOM 731 C C . PRO A 1 93 ? 2.059 -9.160 -7.965 1.00 98.00 93 PRO A C 1
ATOM 733 O O . PRO A 1 93 ? 3.152 -8.735 -7.602 1.00 98.00 93 PRO A O 1
ATOM 736 N N . GLU A 1 94 ? 1.888 -9.769 -9.140 1.00 97.06 94 GLU A N 1
ATOM 737 C CA . GLU A 1 94 ? 2.949 -9.998 -10.131 1.00 97.06 94 GLU A CA 1
ATOM 738 C C . GLU A 1 94 ? 3.419 -8.708 -10.827 1.00 97.06 94 GLU A C 1
ATOM 740 O O . GLU A 1 94 ? 4.562 -8.638 -11.281 1.00 97.06 94 GLU A O 1
ATOM 745 N N . ASP A 1 95 ? 2.551 -7.698 -10.942 1.00 94.94 95 ASP A N 1
ATOM 746 C CA . ASP A 1 95 ? 2.892 -6.392 -11.517 1.00 94.94 95 ASP A CA 1
ATOM 747 C C . ASP A 1 95 ? 3.623 -5.506 -10.506 1.00 94.94 95 ASP A C 1
ATOM 749 O O . ASP A 1 95 ? 4.494 -4.716 -10.881 1.00 94.94 95 ASP A O 1
ATOM 753 N N . VAL A 1 96 ? 3.299 -5.669 -9.220 1.00 97.62 96 VAL A N 1
ATOM 754 C CA . VAL A 1 96 ? 3.924 -4.921 -8.126 1.00 97.62 96 VAL A CA 1
ATOM 755 C C . VAL A 1 96 ? 5.253 -5.538 -7.697 1.00 97.62 96 VAL A C 1
ATOM 757 O O . VAL A 1 96 ? 6.181 -4.797 -7.396 1.00 97.62 96 VAL A O 1
ATOM 760 N N . ASP A 1 97 ? 5.408 -6.866 -7.718 1.00 97.62 97 ASP A N 1
ATOM 761 C CA . ASP A 1 97 ? 6.678 -7.544 -7.410 1.00 97.62 97 ASP A CA 1
ATOM 762 C C . ASP A 1 97 ? 7.655 -7.567 -8.605 1.00 97.62 97 ASP A C 1
ATOM 764 O O . ASP A 1 97 ? 8.225 -8.596 -8.977 1.00 97.62 97 ASP A O 1
ATOM 768 N N . ARG A 1 98 ? 7.856 -6.407 -9.233 1.00 94.88 98 ARG A N 1
ATOM 769 C CA . ARG A 1 98 ? 8.820 -6.194 -10.323 1.00 94.88 98 ARG A CA 1
ATOM 770 C C . ARG A 1 98 ? 9.943 -5.279 -9.869 1.00 94.88 98 ARG A C 1
ATOM 772 O O . ARG A 1 98 ? 9.822 -4.579 -8.872 1.00 94.88 98 ARG A O 1
ATOM 779 N N . GLU A 1 99 ? 11.049 -5.270 -10.608 1.00 91.69 99 GLU A N 1
ATOM 780 C CA . GLU A 1 99 ? 12.183 -4.382 -10.313 1.00 91.69 99 GLU A CA 1
ATOM 781 C C . GLU A 1 99 ? 11.794 -2.900 -10.332 1.00 91.69 99 GLU A C 1
ATOM 783 O O . GLU A 1 99 ? 12.266 -2.132 -9.503 1.00 91.69 99 GLU A O 1
ATOM 788 N N . ASN A 1 100 ? 10.894 -2.522 -11.242 1.00 90.62 100 ASN A N 1
ATOM 789 C CA . ASN A 1 100 ? 10.376 -1.166 -11.365 1.00 90.62 100 ASN A CA 1
ATOM 790 C C . ASN A 1 100 ? 8.847 -1.217 -11.498 1.00 90.62 100 ASN A C 1
ATOM 792 O O . ASN A 1 100 ? 8.340 -1.293 -12.620 1.00 90.62 100 ASN A O 1
ATOM 796 N N . PRO A 1 101 ? 8.108 -1.232 -10.374 1.00 94.88 101 PRO A N 1
ATOM 797 C CA . PRO A 1 101 ? 6.647 -1.178 -10.387 1.00 94.88 101 PRO A CA 1
ATOM 798 C C . PRO A 1 101 ? 6.152 0.131 -11.014 1.00 94.88 101 PRO A C 1
ATOM 800 O O . PRO A 1 101 ? 6.793 1.173 -10.849 1.00 94.88 101 PRO A O 1
ATOM 803 N N . ASP A 1 102 ? 5.012 0.094 -11.710 1.00 97.00 102 ASP A N 1
ATOM 804 C CA . ASP A 1 102 ? 4.434 1.292 -12.331 1.00 97.00 102 ASP A CA 1
ATOM 805 C C . ASP A 1 102 ? 3.938 2.282 -11.269 1.00 97.00 102 ASP A C 1
ATOM 807 O O . ASP A 1 102 ? 2.978 2.022 -10.541 1.00 97.00 102 ASP A O 1
ATOM 811 N N . GLU A 1 103 ? 4.590 3.442 -11.199 1.00 96.00 103 GLU A N 1
ATOM 812 C CA . GLU A 1 103 ? 4.333 4.435 -10.156 1.00 96.00 103 GLU A CA 1
ATOM 813 C C . GLU A 1 103 ? 2.885 4.935 -10.159 1.00 96.00 103 GLU A C 1
ATOM 815 O O . GLU A 1 103 ? 2.277 5.113 -9.103 1.00 96.00 103 GLU A O 1
ATOM 820 N N . LYS A 1 104 ? 2.315 5.159 -11.348 1.00 96.25 104 LYS A N 1
ATOM 821 C CA . LYS A 1 104 ? 0.958 5.698 -11.486 1.00 96.25 104 LYS A CA 1
ATOM 822 C C . LYS A 1 104 ? -0.070 4.710 -10.953 1.00 96.25 104 LYS A C 1
ATOM 824 O O . LYS A 1 104 ? -0.959 5.117 -10.214 1.00 96.25 104 LYS A O 1
ATOM 829 N N . SER A 1 105 ? 0.096 3.429 -11.259 1.00 97.94 105 SER A N 1
ATOM 830 C CA . SER A 1 105 ? -0.772 2.352 -10.787 1.00 97.94 105 SER A CA 1
ATOM 831 C C . SER A 1 105 ? -0.725 2.229 -9.263 1.00 97.94 105 SER A C 1
ATOM 833 O O . SER A 1 105 ? -1.777 2.152 -8.623 1.00 97.94 105 SER A O 1
ATOM 835 N N . ILE A 1 106 ? 0.467 2.310 -8.654 1.00 98.25 106 ILE A N 1
ATOM 836 C CA . ILE A 1 106 ? 0.598 2.342 -7.188 1.00 98.25 106 ILE A CA 1
ATOM 837 C C . ILE A 1 106 ? -0.095 3.581 -6.607 1.00 98.25 106 ILE A C 1
ATOM 839 O O . ILE A 1 106 ? -0.881 3.443 -5.673 1.00 98.25 106 ILE A O 1
ATOM 843 N N . ILE A 1 107 ? 0.133 4.780 -7.159 1.00 97.69 107 ILE A N 1
ATOM 844 C CA . ILE A 1 107 ? -0.532 6.014 -6.701 1.00 97.69 107 ILE A CA 1
ATOM 845 C C . ILE A 1 107 ? -2.052 5.872 -6.774 1.00 97.69 107 ILE A C 1
ATOM 847 O O . ILE A 1 107 ? -2.737 6.221 -5.813 1.00 97.69 107 ILE A O 1
ATOM 851 N N . THR A 1 108 ? -2.589 5.354 -7.880 1.00 97.19 108 THR A N 1
ATOM 852 C CA . THR A 1 108 ? -4.030 5.148 -8.055 1.00 97.19 108 THR A CA 1
ATOM 853 C C . THR A 1 108 ? -4.582 4.237 -6.967 1.00 97.19 108 THR A C 1
ATOM 855 O O . THR A 1 108 ? -5.544 4.606 -6.297 1.00 97.19 108 THR A O 1
ATOM 858 N N . TYR A 1 109 ? -3.943 3.094 -6.724 1.00 98.38 109 TYR A N 1
ATOM 859 C CA . TYR A 1 109 ? -4.422 2.150 -5.719 1.00 98.38 109 TYR A CA 1
ATOM 860 C C . TYR A 1 109 ? -4.291 2.684 -4.285 1.00 98.38 109 TYR A C 1
ATOM 862 O O . TYR A 1 109 ? -5.216 2.571 -3.482 1.00 98.38 109 TYR A O 1
ATOM 870 N N . VAL A 1 110 ? -3.176 3.343 -3.961 1.00 98.06 110 VAL A N 1
ATOM 871 C CA . VAL A 1 110 ? -2.974 3.975 -2.648 1.00 98.06 110 VAL A CA 1
ATOM 872 C C . VAL A 1 110 ? -3.961 5.128 -2.431 1.00 98.06 110 VAL A C 1
ATOM 874 O O . VAL A 1 110 ? -4.436 5.323 -1.314 1.00 98.06 110 VAL A O 1
ATOM 877 N N . SER A 1 111 ? -4.339 5.846 -3.490 1.00 96.94 111 SER A N 1
ATOM 878 C CA . SER A 1 111 ? -5.394 6.869 -3.439 1.00 96.94 111 SER A CA 1
ATOM 879 C C . SER A 1 111 ? -6.767 6.255 -3.156 1.00 96.94 111 SER A C 1
ATOM 881 O O . SER A 1 111 ? -7.533 6.806 -2.367 1.00 96.94 111 SER A O 1
ATOM 883 N N . SER A 1 112 ? -7.080 5.095 -3.745 1.00 97.44 112 SER A N 1
ATOM 884 C CA . SER A 1 112 ? -8.304 4.348 -3.427 1.00 97.44 112 SER A CA 1
ATOM 885 C C . SER A 1 112 ? -8.350 3.927 -1.956 1.00 97.44 112 SER A C 1
ATOM 887 O O . SER A 1 112 ? -9.383 4.101 -1.314 1.00 97.44 112 SER A O 1
ATOM 889 N N . LEU A 1 113 ? -7.227 3.456 -1.397 1.00 97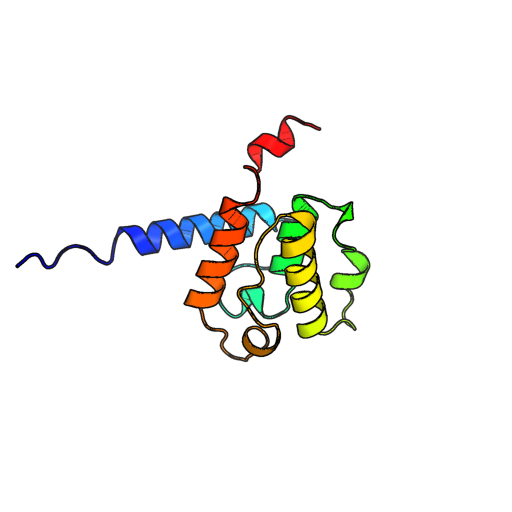.50 113 LEU A N 1
ATOM 890 C CA . LEU A 1 113 ? -7.111 3.168 0.038 1.00 97.50 113 LEU A CA 1
ATOM 891 C C . LEU A 1 113 ? -7.320 4.428 0.887 1.00 97.50 113 LEU A C 1
ATOM 893 O O . LEU A 1 113 ? -8.115 4.407 1.820 1.00 97.50 113 LEU A O 1
ATOM 897 N N . TYR A 1 114 ? -6.645 5.531 0.554 1.00 95.69 114 TYR A N 1
ATOM 898 C CA . TYR A 1 114 ? -6.783 6.804 1.269 1.00 95.69 114 TYR A CA 1
ATOM 899 C C . TYR A 1 114 ? -8.239 7.280 1.341 1.00 95.69 114 TYR A C 1
ATOM 901 O O . TYR A 1 114 ? -8.694 7.696 2.401 1.00 95.69 114 TYR A O 1
ATOM 909 N N . ASN A 1 115 ? -8.977 7.177 0.233 1.00 93.94 115 ASN A N 1
ATOM 910 C CA . ASN A 1 115 ? -10.368 7.620 0.157 1.00 93.94 115 ASN A CA 1
ATOM 911 C C . ASN A 1 115 ? -11.347 6.699 0.903 1.00 93.94 115 ASN A C 1
ATOM 913 O O . ASN A 1 115 ? -12.378 7.170 1.379 1.00 93.94 115 ASN A O 1
ATOM 917 N N . ALA A 1 116 ? -11.059 5.397 0.974 1.00 94.00 116 ALA A N 1
ATOM 918 C CA . ALA A 1 116 ? -11.926 4.421 1.634 1.00 94.00 116 ALA A CA 1
ATOM 919 C C . ALA A 1 116 ? -11.712 4.358 3.155 1.00 94.00 116 ALA A C 1
ATOM 921 O O . ALA A 1 116 ? -12.622 3.997 3.903 1.00 94.00 116 ALA A O 1
ATOM 922 N N . LEU A 1 117 ? -10.509 4.691 3.625 1.00 91.62 117 LEU A N 1
ATOM 923 C CA . LEU A 1 117 ? -10.146 4.604 5.033 1.00 91.62 117 LEU A CA 1
ATOM 924 C C . LEU A 1 117 ? -10.527 5.894 5.779 1.00 91.62 117 LEU A C 1
ATOM 926 O O . LEU A 1 117 ? -10.350 6.994 5.256 1.00 91.62 117 LEU A O 1
ATOM 930 N N . PRO A 1 118 ? -11.023 5.805 7.028 1.00 84.56 118 PRO A N 1
ATOM 931 C CA . PRO A 1 118 ? -11.361 6.996 7.796 1.00 84.56 118 PRO A CA 1
ATOM 932 C C . PRO A 1 118 ? -10.122 7.866 8.066 1.00 84.56 118 PRO A C 1
ATOM 934 O O . PRO A 1 118 ? -8.976 7.410 8.060 1.00 84.56 118 PRO A O 1
ATOM 937 N N . ASN A 1 119 ? -10.331 9.145 8.369 1.00 76.75 119 ASN A N 1
ATOM 938 C CA . ASN A 1 119 ? -9.226 9.997 8.806 1.00 76.75 119 ASN A CA 1
ATOM 939 C C . ASN A 1 119 ? -8.616 9.442 10.104 1.00 76.75 119 ASN A C 1
ATOM 941 O O . ASN A 1 119 ? -9.345 9.113 11.038 1.00 76.75 119 ASN A O 1
ATOM 945 N N . LEU A 1 120 ? -7.281 9.374 10.195 1.00 66.50 120 LEU A N 1
ATOM 946 C CA . LEU A 1 120 ? -6.591 8.877 11.398 1.00 66.50 120 LEU A CA 1
ATOM 947 C C . LEU A 1 120 ? -7.000 9.637 12.674 1.00 66.50 120 LEU A C 1
ATOM 949 O O . LEU A 1 120 ? -7.069 9.045 13.745 1.00 66.50 120 LEU A O 1
ATOM 953 N N . ASP A 1 121 ? -7.325 10.928 12.560 1.00 64.56 121 ASP A N 1
ATOM 954 C CA . ASP A 1 121 ? -7.779 11.752 13.690 1.00 64.56 121 ASP A CA 1
ATOM 955 C C . ASP A 1 121 ? -9.193 11.380 14.174 1.00 64.56 121 ASP A C 1
ATOM 957 O O . ASP A 1 121 ? -9.612 11.785 15.257 1.00 64.56 121 ASP A O 1
ATOM 961 N N . ALA A 1 122 ? -9.949 10.616 13.380 1.00 60.31 122 ALA A N 1
ATOM 962 C CA . ALA A 1 122 ? -11.191 10.002 13.825 1.00 60.31 122 ALA A CA 1
ATOM 963 C C . ALA A 1 122 ? -10.919 8.748 14.669 1.00 60.31 122 ALA A C 1
ATOM 965 O O . ALA A 1 122 ? -11.641 8.527 15.632 1.00 60.31 122 ALA A O 1
ATOM 966 N N . LEU A 1 123 ? -9.860 7.975 14.377 1.00 58.62 123 LEU A N 1
ATOM 967 C CA . LEU A 1 123 ? -9.510 6.765 15.138 1.00 58.62 123 LEU A CA 1
ATOM 968 C C . LEU A 1 123 ? -9.077 7.073 16.578 1.00 58.62 123 LEU A C 1
ATOM 970 O O . LEU A 1 123 ? -9.383 6.307 17.487 1.00 58.62 123 LEU A O 1
ATOM 974 N N . SER A 1 124 ? -8.410 8.207 16.809 1.00 57.62 124 SER A N 1
ATOM 975 C CA . SER A 1 124 ? -7.978 8.620 18.154 1.00 57.62 124 SER A CA 1
ATOM 976 C C . SER A 1 124 ? -9.119 9.082 19.063 1.00 57.62 124 SER A C 1
ATOM 978 O O . SER A 1 124 ? -8.918 9.206 20.266 1.00 57.62 124 SER A O 1
ATOM 980 N N . LYS A 1 125 ? -10.311 9.340 18.511 1.00 53.91 125 LYS A N 1
ATOM 981 C CA . LYS A 1 125 ? -11.500 9.762 19.271 1.00 53.91 125 LYS A CA 1
ATOM 982 C C . LYS A 1 125 ? -12.386 8.593 19.712 1.00 53.91 125 LYS A C 1
ATOM 984 O O . LYS A 1 125 ? -13.376 8.828 20.396 1.00 53.91 125 LYS A O 1
ATOM 989 N N . VAL A 1 126 ? -12.062 7.368 19.293 1.00 52.44 126 VAL A N 1
ATOM 990 C CA . VAL A 1 126 ? -12.855 6.149 19.554 1.00 52.44 126 VAL A CA 1
ATOM 991 C C . VAL A 1 126 ? -12.114 5.112 20.408 1.00 52.44 126 VAL A C 1
ATOM 993 O O . VAL A 1 126 ? -12.629 4.012 20.590 1.00 52.44 126 VAL A O 1
ATOM 996 N N . SER A 1 127 ? -10.925 5.447 20.925 1.00 46.31 127 SER A N 1
ATOM 997 C CA . SER A 1 127 ? -10.173 4.639 21.907 1.00 46.31 127 SER A CA 1
ATOM 998 C C . SER A 1 127 ? -10.290 5.240 23.301 1.00 46.31 127 SER A C 1
ATOM 1000 O O . SER A 1 127 ? -10.339 4.450 24.266 1.00 46.31 127 SER A O 1
#

Secondary structure (DSSP, 8-state):
-----SSSHHHHHHHHHHHHHHHHHTT-TT----SSSHHHHTSHHHHHHHHHH-GGGS-HHHHH-TTS-HHHHHHHHHHHHHHHH-----S-HHHHSSSS--HHHHHHHHHHHHHHSPPHHHHTT--

Organism: NCBI:txid290746

InterPro domains:
  IPR001715 Calponin homology domain [PF00307] (12-117)
  IPR001715 Calponin homology domain [PS50021] (11-118)
  IPR001715 Calponin homology domain [SM00033] (13-113)
  IPR036872 CH domain superfamily [G3DSA:1.10.418.10] (1-122)
  IPR036872 CH domain superfamily [SSF47576] (7-119)
  IPR050540 F-actin Monooxygenase Mical [PTHR23167] (14-117)

Sequence (127 aa):
VSEVLQAGDGLSARDALLQWAKKVTAGYPGVNVTNFTNSWRDGLAFNAILHRYRPNAVDWQRVSDKNVSNRERLRNAFDTADNEFGVAKLLDPEDVDRENPDEKSIITYVSSLYNALPNLDALSKVS